Protein AF-A0A7X1WRL8-F1 (afdb_monomer_lite)

pLDDT: mean 86.39, std 10.27, range [35.81, 97.12]

Secondary structure (DSSP, 8-state):
----PPP--EESSS-EEEE-TTS-EEEE-EE-EEEEPPP--TTS----EEEE--TTSHHHHHHHHHHHTT--EEEEEEE-BTTB-SS-SEEEEEEE-

Structure (mmCIF, N/CA/C/O backbone):
data_AF-A0A7X1WRL8-F1
#
_entry.id   AF-A0A7X1WRL8-F1
#
loop_
_atom_site.group_PDB
_atom_site.id
_atom_site.type_symbol
_atom_site.label_atom_id
_atom_site.label_alt_id
_atom_site.label_comp_id
_atom_site.label_asym_id
_atom_site.label_entity_id
_atom_site.label_seq_id
_atom_site.pdbx_PDB_ins_code
_atom_site.Cartn_x
_atom_site.Cartn_y
_atom_site.Cartn_z
_atom_site.occupancy
_atom_site.B_iso_or_equiv
_atom_site.auth_seq_id
_atom_site.auth_comp_id
_atom_site.auth_asym_id
_atom_site.auth_atom_id
_atom_site.pdbx_PDB_model_num
ATOM 1 N N . GLU A 1 1 ? -18.194 -13.887 6.897 1.00 35.81 1 GL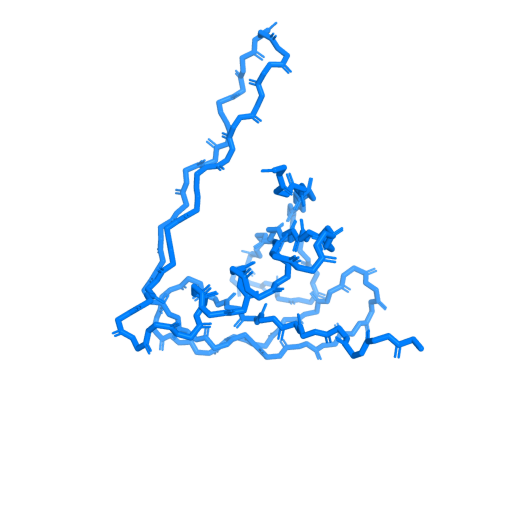U A N 1
ATOM 2 C CA . GLU A 1 1 ? -16.850 -13.286 6.800 1.00 35.81 1 GLU A CA 1
ATOM 3 C C . GLU A 1 1 ? -16.942 -12.116 5.841 1.00 35.81 1 GLU A C 1
ATOM 5 O O . GLU A 1 1 ? -17.518 -12.274 4.774 1.00 35.81 1 GLU A O 1
ATOM 10 N N . GLY A 1 2 ? -16.582 -10.914 6.290 1.00 50.50 2 GLY A N 1
ATOM 11 C CA . GLY A 1 2 ? -16.835 -9.691 5.527 1.00 50.50 2 GLY A CA 1
ATOM 12 C C . GLY A 1 2 ? -15.741 -9.462 4.497 1.00 50.50 2 GLY A C 1
ATOM 13 O O . GLY A 1 2 ? -14.575 -9.449 4.875 1.00 50.50 2 GLY A O 1
ATOM 14 N N . GLU A 1 3 ? -16.138 -9.261 3.244 1.00 55.97 3 GLU A N 1
ATOM 15 C CA . GLU A 1 3 ? -15.286 -8.891 2.111 1.00 55.97 3 GLU A CA 1
ATOM 16 C C . GLU A 1 3 ? -14.194 -7.893 2.528 1.00 55.97 3 GLU A C 1
ATOM 18 O O . GLU A 1 3 ? -14.492 -6.825 3.073 1.00 55.97 3 GLU A O 1
ATOM 23 N N . SER A 1 4 ? -12.930 -8.282 2.341 1.00 66.69 4 SER A N 1
ATOM 24 C CA . SER A 1 4 ? -11.768 -7.419 2.536 1.00 66.69 4 SER A CA 1
ATOM 25 C C . SER A 1 4 ? -11.551 -6.605 1.265 1.00 66.69 4 SER A C 1
ATOM 27 O O . SER A 1 4 ? -11.236 -7.165 0.218 1.00 66.69 4 SER A O 1
ATOM 29 N N . ALA A 1 5 ? -11.713 -5.290 1.353 1.00 79.88 5 ALA A N 1
ATOM 30 C CA . ALA A 1 5 ? -11.397 -4.374 0.273 1.00 79.88 5 ALA A CA 1
ATOM 31 C C . ALA A 1 5 ? -9.895 -4.092 0.322 1.00 79.88 5 ALA A C 1
ATOM 33 O O . ALA A 1 5 ? -9.386 -3.579 1.319 1.00 79.88 5 ALA A O 1
ATOM 34 N N . THR A 1 6 ? -9.189 -4.443 -0.748 1.00 88.06 6 THR A N 1
ATOM 35 C CA . THR A 1 6 ? -7.778 -4.105 -0.921 1.00 88.06 6 THR A CA 1
ATOM 36 C C . THR A 1 6 ? -7.675 -2.963 -1.913 1.00 88.06 6 THR A C 1
ATOM 38 O O . THR A 1 6 ? -8.181 -3.055 -3.028 1.00 88.06 6 THR A O 1
ATOM 41 N N . LEU A 1 7 ? -7.015 -1.889 -1.494 1.00 90.12 7 LEU A N 1
ATOM 42 C CA . LEU A 1 7 ? -6.629 -0.799 -2.374 1.00 90.12 7 LEU A CA 1
ATOM 43 C C . LEU A 1 7 ? -5.140 -0.953 -2.686 1.00 90.12 7 LEU A C 1
ATOM 45 O O . LEU A 1 7 ? -4.338 -1.165 -1.776 1.00 90.12 7 LEU A O 1
ATOM 49 N N . LEU A 1 8 ? -4.799 -0.892 -3.969 1.00 93.00 8 LEU A N 1
ATOM 50 C CA . LEU A 1 8 ? -3.434 -0.993 -4.473 1.00 93.00 8 LEU A CA 1
ATOM 51 C C . LEU A 1 8 ? -3.074 0.340 -5.110 1.00 93.00 8 LEU A C 1
ATOM 53 O O . LEU A 1 8 ? -3.899 0.911 -5.818 1.00 93.00 8 LEU A O 1
ATOM 57 N N . PHE A 1 9 ? -1.862 0.816 -4.854 1.00 92.56 9 PHE A N 1
ATOM 58 C CA . PHE A 1 9 ? -1.382 2.087 -5.371 1.00 92.56 9 PHE A CA 1
ATOM 59 C C . PHE A 1 9 ? 0.124 2.021 -5.629 1.00 92.56 9 PHE A C 1
ATOM 61 O O . PHE A 1 9 ? 0.843 1.369 -4.869 1.00 92.56 9 PHE A O 1
ATOM 68 N N . SER A 1 10 ? 0.594 2.713 -6.663 1.00 93.56 10 SER A N 1
ATOM 69 C CA . SER A 1 10 ? 2.011 2.981 -6.927 1.00 93.56 10 SER A CA 1
ATOM 70 C C . SER A 1 10 ? 2.272 4.485 -6.896 1.00 93.56 10 SER A C 1
ATOM 72 O O . SER A 1 10 ? 1.420 5.290 -7.284 1.00 93.56 10 SER A O 1
ATOM 74 N N . GLN A 1 11 ? 3.456 4.874 -6.423 1.00 91.25 11 GLN A N 1
ATOM 75 C CA . GLN A 1 11 ? 3.855 6.275 -6.430 1.00 91.25 11 GLN A CA 1
ATOM 76 C C . GLN A 1 11 ? 4.136 6.752 -7.852 1.00 91.25 11 GLN A C 1
ATOM 78 O O . GLN A 1 11 ? 4.954 6.172 -8.564 1.00 91.25 11 GLN A O 1
ATOM 83 N N . GLY A 1 12 ? 3.479 7.844 -8.241 1.00 87.94 12 GLY A N 1
ATOM 84 C CA . GLY A 1 12 ? 3.632 8.459 -9.555 1.00 87.94 12 GLY A CA 1
ATOM 85 C C . GLY A 1 12 ? 2.352 8.362 -10.374 1.00 87.94 12 GLY A C 1
ATOM 86 O O . GLY A 1 12 ? 1.258 8.281 -9.829 1.00 87.94 12 GLY A O 1
ATOM 87 N N . PHE A 1 13 ? 2.482 8.421 -11.694 1.00 86.69 13 PHE A N 1
ATOM 88 C CA . PHE A 1 13 ? 1.331 8.448 -12.605 1.00 86.69 13 PHE A CA 1
ATOM 89 C C . PHE A 1 13 ? 1.238 7.205 -13.493 1.00 86.69 13 PHE A C 1
ATOM 91 O O . PHE A 1 13 ? 0.276 7.076 -14.244 1.00 86.69 13 PHE A O 1
ATOM 98 N N . ASP A 1 14 ? 2.221 6.308 -13.399 1.00 92.81 14 ASP A N 1
ATOM 99 C CA . ASP A 1 14 ? 2.280 5.075 -14.174 1.00 92.81 14 ASP A CA 1
ATOM 100 C C . ASP A 1 14 ? 1.807 3.881 -13.343 1.00 92.81 14 ASP A C 1
ATOM 102 O O . ASP A 1 14 ? 2.119 3.750 -12.152 1.00 92.81 14 ASP A O 1
ATOM 106 N N . ASP A 1 15 ? 1.084 2.985 -14.005 1.00 95.69 15 ASP A N 1
ATOM 107 C CA . ASP A 1 15 ? 0.690 1.709 -13.430 1.00 95.69 15 ASP A CA 1
ATOM 108 C C . ASP A 1 15 ? 1.887 0.755 -13.440 1.00 95.69 15 ASP A C 1
ATOM 110 O O . ASP A 1 15 ? 2.550 0.569 -14.464 1.00 95.69 15 ASP A O 1
ATOM 114 N N . TRP A 1 16 ? 2.141 0.104 -12.308 1.00 95.75 16 TRP A N 1
ATOM 115 C CA . TRP A 1 16 ? 3.244 -0.844 -12.165 1.00 95.75 16 TRP A CA 1
ATOM 116 C C . TRP A 1 16 ? 2.717 -2.235 -11.864 1.00 95.75 16 TRP A C 1
ATOM 118 O O . TRP A 1 16 ? 1.843 -2.404 -11.021 1.00 95.75 16 TRP A O 1
ATOM 128 N N . THR A 1 17 ? 3.257 -3.246 -12.538 1.00 97.12 17 THR A N 1
ATOM 129 C CA . THR A 1 17 ? 2.979 -4.648 -12.211 1.00 97.12 17 THR A CA 1
ATOM 130 C C . THR A 1 17 ? 4.198 -5.232 -11.515 1.00 97.12 17 THR A C 1
ATOM 132 O O . THR A 1 17 ? 5.285 -5.239 -12.090 1.00 97.12 17 THR A O 1
ATOM 135 N N . CYS A 1 18 ? 4.015 -5.675 -10.271 1.00 96.62 18 CYS A N 1
ATOM 136 C CA . CYS A 1 18 ? 5.102 -6.123 -9.406 1.00 96.62 18 CYS A CA 1
ATOM 137 C C . CYS A 1 18 ? 4.759 -7.447 -8.718 1.00 96.62 18 CYS A C 1
ATOM 139 O O . CYS A 1 18 ? 3.601 -7.704 -8.368 1.00 96.62 18 CYS A O 1
ATOM 141 N N . GLY A 1 19 ? 5.786 -8.256 -8.467 1.00 96.88 19 GLY A N 1
ATOM 142 C CA . GLY A 1 19 ? 5.680 -9.454 -7.642 1.00 96.88 19 GLY A CA 1
ATOM 143 C C . GLY A 1 19 ? 5.623 -9.116 -6.150 1.00 96.88 19 GLY A C 1
ATOM 144 O O . GLY A 1 19 ? 6.251 -8.160 -5.685 1.00 96.88 19 GLY A O 1
ATOM 145 N N . THR A 1 20 ? 4.855 -9.881 -5.382 1.00 95.00 20 THR A N 1
ATOM 146 C CA . THR A 1 20 ? 4.670 -9.702 -3.935 1.00 95.00 20 THR A CA 1
ATOM 147 C C . THR A 1 20 ? 5.255 -10.863 -3.132 1.00 95.00 20 THR A C 1
ATOM 149 O O . THR A 1 20 ? 5.520 -11.946 -3.647 1.00 95.00 20 THR A O 1
ATOM 152 N N . GLU A 1 21 ? 5.454 -10.644 -1.834 1.00 92.81 21 GLU A N 1
ATOM 153 C CA . GLU A 1 21 ? 6.050 -11.592 -0.883 1.00 92.81 21 GLU A CA 1
ATOM 154 C C . GLU A 1 21 ? 5.278 -12.912 -0.731 1.00 92.81 21 GLU A C 1
ATOM 156 O O . GLU A 1 21 ? 5.824 -13.908 -0.264 1.00 92.81 21 GLU A O 1
ATOM 161 N N . ASP A 1 22 ? 4.013 -12.931 -1.145 1.00 91.12 22 ASP A N 1
ATOM 162 C CA . ASP A 1 22 ? 3.159 -14.118 -1.174 1.00 91.12 22 ASP A CA 1
ATOM 163 C C . ASP A 1 22 ? 3.162 -14.839 -2.536 1.00 91.12 22 ASP A C 1
ATOM 165 O O . ASP A 1 22 ? 2.377 -15.764 -2.750 1.00 91.12 22 ASP A O 1
ATOM 169 N N . GLY A 1 23 ? 4.046 -14.435 -3.454 1.00 92.06 23 GLY A N 1
ATOM 170 C CA . GLY A 1 23 ? 4.247 -15.059 -4.762 1.00 92.06 23 GLY A CA 1
ATOM 171 C C . GLY A 1 23 ? 3.226 -14.661 -5.827 1.00 92.06 23 GLY A C 1
ATOM 172 O O . GLY A 1 23 ? 3.218 -15.258 -6.903 1.00 92.06 23 GLY A O 1
ATOM 173 N N . ARG A 1 24 ? 2.352 -13.685 -5.550 1.00 94.31 24 ARG A N 1
ATOM 174 C CA . ARG A 1 24 ? 1.429 -13.131 -6.550 1.00 94.31 24 ARG A CA 1
ATOM 175 C C . ARG A 1 24 ? 2.101 -12.039 -7.375 1.00 94.31 24 ARG A C 1
ATOM 177 O O . ARG A 1 24 ? 3.082 -11.436 -6.958 1.00 94.31 24 ARG A O 1
ATOM 184 N N . GLU A 1 25 ? 1.518 -11.765 -8.533 1.00 96.31 25 GLU A N 1
ATOM 185 C CA . GLU A 1 25 ? 1.825 -10.594 -9.346 1.00 96.31 25 GLU A CA 1
ATOM 186 C C . GLU A 1 25 ? 0.590 -9.688 -9.343 1.00 96.31 25 GLU A C 1
ATOM 188 O O . GLU A 1 25 ? -0.521 -10.144 -9.627 1.00 96.31 25 GLU A O 1
ATOM 193 N N . LEU A 1 26 ? 0.764 -8.429 -8.941 1.00 96.12 26 LEU A N 1
ATOM 194 C CA . LEU A 1 26 ? -0.322 -7.463 -8.793 1.00 96.12 26 LEU A CA 1
ATOM 195 C C . LEU A 1 26 ? -0.014 -6.196 -9.589 1.00 96.12 26 LEU A C 1
ATOM 197 O O . LEU A 1 26 ? 1.124 -5.730 -9.608 1.00 96.12 26 LEU A O 1
ATOM 201 N N . THR A 1 27 ? -1.049 -5.614 -10.195 1.00 96.50 27 THR A N 1
ATOM 202 C CA . THR A 1 27 ? -0.971 -4.296 -10.831 1.00 96.50 27 THR A CA 1
ATOM 203 C C . THR A 1 27 ? -1.408 -3.219 -9.844 1.00 96.50 27 THR A C 1
ATOM 205 O O . THR A 1 27 ? -2.489 -3.289 -9.256 1.00 96.50 27 THR A O 1
ATOM 208 N N . PHE A 1 28 ? -0.553 -2.219 -9.677 1.00 94.69 28 PHE A N 1
ATOM 209 C CA . PHE A 1 28 ? -0.703 -1.077 -8.795 1.00 94.69 28 PHE A CA 1
ATOM 210 C C . PHE A 1 28 ? -0.963 0.167 -9.649 1.00 94.69 28 PHE A C 1
ATOM 212 O O . PHE A 1 28 ? -0.057 0.586 -10.372 1.00 94.69 28 PHE A O 1
ATOM 219 N N . PRO A 1 29 ? -2.177 0.741 -9.592 1.00 93.44 29 PRO A N 1
ATOM 220 C CA . PRO A 1 29 ? -2.486 1.980 -10.285 1.00 93.44 29 PRO A CA 1
ATOM 221 C C . PRO A 1 29 ? -1.652 3.161 -9.785 1.00 93.44 29 PRO A C 1
ATOM 223 O O . PRO A 1 29 ? -1.541 3.368 -8.569 1.00 93.44 29 PRO A O 1
ATOM 226 N N . GLY A 1 30 ? -1.133 3.952 -10.723 1.00 92.12 30 GLY A N 1
ATOM 227 C CA . GLY A 1 30 ? -0.405 5.184 -10.435 1.00 92.12 30 GLY A CA 1
ATOM 228 C C . GLY A 1 30 ? -1.311 6.229 -9.799 1.00 92.12 30 GLY A C 1
ATOM 229 O O . GLY A 1 30 ? -2.332 6.615 -10.371 1.00 92.12 30 GLY A O 1
ATOM 230 N N . VAL A 1 31 ? -0.942 6.712 -8.614 1.00 90.69 31 VAL A N 1
ATOM 231 C CA . VAL A 1 31 ? -1.602 7.860 -7.984 1.00 90.69 31 VAL A CA 1
ATOM 232 C C . VAL A 1 31 ? -0.578 8.848 -7.445 1.00 90.69 31 VAL A C 1
ATOM 234 O O . VAL A 1 31 ? 0.520 8.488 -7.007 1.00 90.69 31 VAL A O 1
ATOM 237 N N . ALA A 1 32 ? -0.974 10.121 -7.409 1.00 88.81 32 ALA A N 1
ATOM 238 C CA . ALA A 1 32 ? -0.210 11.120 -6.686 1.00 88.81 32 ALA A CA 1
ATOM 239 C C . ALA A 1 32 ? -0.191 10.736 -5.199 1.00 88.81 32 ALA A C 1
ATOM 241 O O . ALA A 1 32 ? -1.215 10.758 -4.518 1.00 88.81 32 ALA A O 1
ATOM 242 N N . MET A 1 33 ? 0.978 10.341 -4.707 1.00 88.62 33 MET A N 1
ATOM 243 C CA . MET A 1 33 ? 1.192 10.011 -3.306 1.00 88.62 33 MET A CA 1
ATOM 244 C C . MET A 1 33 ? 2.563 10.492 -2.852 1.00 88.62 33 MET A C 1
ATOM 246 O O . MET A 1 33 ? 3.514 10.556 -3.637 1.00 88.62 33 MET A O 1
ATOM 250 N N . GLY A 1 34 ? 2.652 10.803 -1.571 1.00 84.81 34 GLY A N 1
ATOM 251 C CA . GLY A 1 34 ? 3.893 11.080 -0.873 1.00 84.81 34 GLY A CA 1
ATOM 252 C C . GLY A 1 34 ? 4.056 10.098 0.273 1.00 84.81 34 GLY A C 1
ATOM 253 O O . GLY A 1 34 ? 3.086 9.695 0.913 1.00 84.81 34 GLY A O 1
ATOM 254 N N . ASP A 1 35 ? 5.289 9.725 0.551 1.00 83.75 35 ASP A N 1
ATOM 255 C CA . ASP A 1 35 ? 5.646 8.948 1.721 1.00 83.75 35 ASP A CA 1
ATOM 256 C C . ASP A 1 35 ? 6.822 9.621 2.430 1.00 83.75 35 ASP A C 1
ATOM 258 O O . ASP A 1 35 ? 7.701 10.230 1.818 1.00 83.75 35 ASP A O 1
ATOM 262 N N . ALA A 1 36 ? 6.808 9.559 3.757 1.00 83.50 36 ALA A N 1
ATOM 263 C CA . ALA A 1 36 ? 7.940 9.957 4.574 1.00 83.50 36 ALA A CA 1
ATOM 264 C C . ALA A 1 36 ? 8.351 8.761 5.422 1.00 83.50 36 ALA A C 1
ATOM 266 O O . ALA A 1 36 ? 7.722 8.484 6.450 1.00 83.50 36 ALA A O 1
ATOM 267 N N . LEU A 1 37 ? 9.395 8.064 4.962 1.00 79.81 37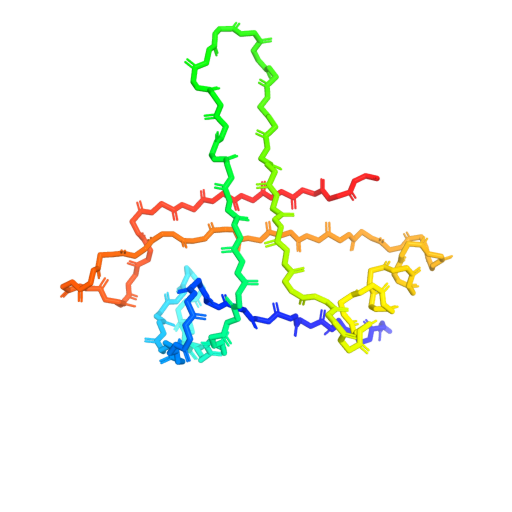 LEU A N 1
ATOM 268 C CA . LEU A 1 37 ? 9.944 6.888 5.628 1.00 79.81 37 LEU A CA 1
ATOM 269 C C . LEU A 1 37 ? 10.273 7.175 7.102 1.00 79.81 37 LEU A C 1
ATOM 271 O O . LEU A 1 37 ? 10.676 8.296 7.448 1.00 79.81 37 LEU A O 1
ATOM 275 N N . PRO A 1 38 ? 10.133 6.171 7.988 1.00 75.75 38 PRO A N 1
ATOM 276 C CA . PRO A 1 38 ? 10.417 6.355 9.397 1.00 75.75 38 PRO A CA 1
ATOM 277 C C . PRO A 1 38 ? 11.854 6.817 9.607 1.00 75.75 38 PRO A C 1
ATOM 279 O O . PRO A 1 38 ? 12.795 6.294 9.005 1.00 75.75 38 PRO A O 1
ATOM 282 N N . LYS A 1 39 ? 12.041 7.771 10.519 1.00 76.06 39 LYS A N 1
ATOM 283 C CA . LYS A 1 39 ? 13.387 8.128 10.959 1.00 76.06 39 LYS A CA 1
ATOM 284 C C . LYS A 1 39 ? 14.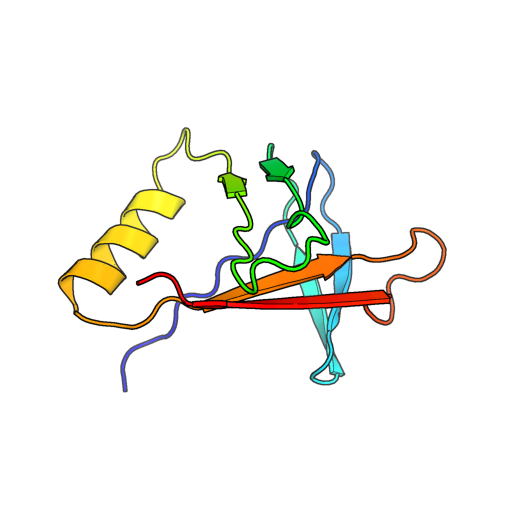012 6.925 11.657 1.00 76.06 39 LYS A C 1
ATOM 286 O O . LYS A 1 39 ? 13.438 6.359 12.585 1.00 76.06 39 LYS A O 1
ATOM 291 N N . SER A 1 40 ? 15.212 6.558 11.223 1.00 71.19 40 SER A N 1
ATOM 292 C CA . SER A 1 40 ? 16.035 5.588 11.937 1.00 71.19 40 SER A CA 1
ATOM 293 C C . SER A 1 40 ? 16.678 6.278 13.139 1.00 71.19 40 SER A C 1
ATOM 295 O O . SER A 1 40 ? 17.799 6.778 13.046 1.00 71.19 40 SER A O 1
ATOM 297 N N . ASP A 1 41 ? 15.960 6.339 14.259 1.00 78.69 41 ASP A N 1
ATOM 298 C CA . ASP A 1 41 ? 16.473 6.840 15.533 1.00 78.69 41 ASP A CA 1
ATOM 299 C C . ASP A 1 41 ? 16.345 5.802 16.665 1.00 78.69 41 ASP A C 1
ATOM 301 O O . ASP A 1 41 ? 15.730 4.745 16.520 1.00 78.69 41 ASP A O 1
ATOM 305 N N . GLY A 1 42 ? 16.993 6.079 17.800 1.00 73.75 42 GLY A N 1
ATOM 306 C CA . GLY A 1 42 ? 17.008 5.184 18.960 1.00 73.75 42 GLY A CA 1
ATOM 307 C C . GLY A 1 42 ? 15.766 5.268 19.853 1.00 73.75 42 GLY A C 1
ATOM 308 O O . GLY A 1 42 ? 15.780 4.690 20.936 1.00 73.75 42 GLY A O 1
ATOM 309 N N . SER A 1 43 ? 14.722 6.011 19.465 1.00 75.38 43 SER A N 1
ATOM 310 C CA . SER A 1 43 ? 13.557 6.265 20.326 1.00 75.38 43 SER A CA 1
ATOM 311 C C . SER A 1 43 ? 12.590 5.082 20.412 1.00 75.38 43 SER A C 1
ATOM 313 O O . SER A 1 43 ? 11.727 5.061 21.288 1.00 75.38 43 SER A O 1
ATOM 315 N N . GLY A 1 44 ? 12.714 4.104 19.507 1.00 66.75 44 GLY A N 1
ATOM 316 C CA . GLY A 1 44 ? 11.772 2.990 19.374 1.00 66.75 44 GLY A CA 1
ATOM 317 C C . GLY A 1 44 ? 10.406 3.397 18.804 1.00 66.75 44 GLY A C 1
ATOM 318 O O . GLY A 1 44 ? 9.566 2.528 18.583 1.00 66.75 44 GLY A O 1
ATOM 319 N N . TYR A 1 45 ? 10.186 4.689 18.535 1.00 70.12 45 TYR A N 1
ATOM 320 C CA . TYR A 1 45 ? 9.001 5.202 17.858 1.00 70.12 45 TYR A CA 1
ATOM 321 C C . TYR A 1 45 ? 9.291 5.369 16.371 1.00 70.12 45 TYR A C 1
ATOM 323 O O . TYR A 1 45 ? 10.154 6.146 15.973 1.00 70.12 45 TYR A O 1
ATOM 331 N N . GLN A 1 46 ? 8.539 4.651 15.542 1.00 71.50 46 GLN A N 1
ATOM 332 C CA . GLN A 1 46 ? 8.638 4.741 14.091 1.00 71.50 46 GLN A CA 1
ATOM 333 C C . GLN A 1 46 ? 7.277 5.119 13.518 1.00 71.50 46 GLN A C 1
ATOM 335 O O . GLN A 1 46 ? 6.325 4.345 13.577 1.00 71.50 46 GLN A O 1
ATOM 340 N N . SER A 1 47 ? 7.187 6.336 12.987 1.00 73.38 47 SER A N 1
ATOM 341 C CA . SER A 1 47 ? 6.021 6.827 12.256 1.00 73.38 47 SER A CA 1
ATOM 342 C C . SER A 1 47 ? 6.328 6.838 10.764 1.00 73.38 47 SER A C 1
ATOM 344 O O . SER A 1 47 ? 7.315 7.451 10.359 1.00 73.38 47 SER A O 1
ATOM 346 N N . LEU A 1 48 ? 5.471 6.212 9.962 1.00 75.44 48 LEU A N 1
ATOM 347 C CA . LEU A 1 48 ? 5.435 6.394 8.513 1.00 75.44 48 LEU A CA 1
ATOM 348 C C . LEU A 1 48 ? 4.243 7.297 8.193 1.00 75.44 48 LEU A C 1
ATOM 350 O O . LEU A 1 48 ? 3.111 6.957 8.542 1.00 75.44 48 LEU A O 1
ATOM 354 N N . ASN A 1 49 ? 4.494 8.426 7.537 1.00 81.06 49 ASN A N 1
ATOM 355 C CA . ASN A 1 49 ? 3.418 9.262 7.012 1.00 81.06 49 ASN A CA 1
ATOM 356 C C . ASN A 1 49 ? 3.190 8.890 5.552 1.00 81.06 49 ASN A C 1
ATOM 358 O O . ASN A 1 49 ? 4.144 8.858 4.777 1.00 81.06 49 ASN A O 1
ATOM 362 N N . ILE A 1 50 ? 1.937 8.611 5.203 1.00 83.12 50 ILE A N 1
ATOM 363 C CA . ILE A 1 50 ? 1.523 8.295 3.838 1.00 83.12 50 ILE A CA 1
ATOM 364 C C . ILE A 1 50 ? 0.457 9.306 3.438 1.00 83.12 50 ILE A C 1
ATOM 366 O O . ILE A 1 50 ? -0.577 9.437 4.095 1.00 83.12 50 ILE A O 1
ATOM 370 N N . GLU A 1 51 ? 0.718 10.006 2.351 1.00 87.69 51 GLU A N 1
ATOM 371 C CA . GLU A 1 51 ? -0.181 10.947 1.710 1.00 87.69 51 GLU A CA 1
ATOM 372 C C . GLU A 1 51 ? -0.675 10.287 0.427 1.00 87.69 51 GLU A C 1
ATOM 374 O O . GLU A 1 51 ? 0.126 9.974 -0.444 1.00 87.69 51 GLU A O 1
ATOM 379 N N . ILE A 1 52 ? -1.977 10.039 0.304 1.00 86.44 52 ILE A N 1
ATOM 380 C CA . ILE A 1 52 ? -2.568 9.411 -0.887 1.00 86.44 52 ILE A CA 1
ATOM 381 C C . ILE A 1 52 ? -3.558 10.398 -1.488 1.00 86.44 52 ILE A C 1
ATOM 383 O O . ILE A 1 52 ? -4.395 10.939 -0.757 1.00 86.44 52 ILE A O 1
ATOM 387 N N . ASP A 1 53 ? -3.504 10.612 -2.804 1.00 86.31 53 ASP A N 1
ATOM 388 C CA . ASP A 1 53 ? -4.539 11.371 -3.495 1.00 86.31 53 ASP A CA 1
ATOM 389 C C . ASP A 1 53 ? -5.913 10.746 -3.243 1.00 86.31 53 ASP A C 1
ATOM 391 O O . ASP A 1 53 ? -6.189 9.573 -3.504 1.00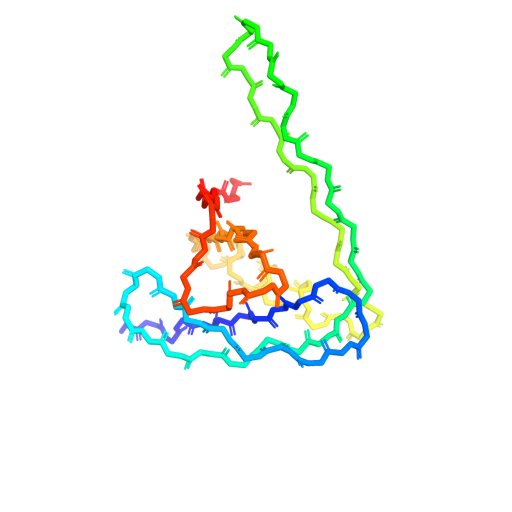 86.31 53 ASP A O 1
ATOM 395 N N . ASN A 1 54 ? -6.793 11.577 -2.706 1.00 83.81 54 ASN A N 1
ATOM 396 C CA . ASN A 1 54 ? -8.155 11.221 -2.379 1.00 83.81 54 ASN A CA 1
ATOM 397 C C . ASN A 1 54 ? -9.132 12.287 -2.892 1.00 83.81 54 ASN A C 1
ATOM 399 O O . ASN A 1 54 ? -10.188 12.502 -2.301 1.00 83.81 54 ASN A O 1
ATOM 403 N N . THR A 1 55 ? -8.817 12.946 -4.010 1.00 85.94 55 THR A N 1
ATOM 404 C CA . THR A 1 55 ? -9.684 13.970 -4.618 1.00 85.94 55 THR A CA 1
ATOM 405 C C . THR A 1 55 ? -11.098 13.439 -4.912 1.00 85.94 55 THR A C 1
ATOM 407 O O . THR A 1 55 ? -12.080 14.164 -4.773 1.00 85.94 55 THR A O 1
ATOM 410 N N . LEU A 1 56 ? -11.236 12.143 -5.232 1.00 83.12 56 LEU A N 1
ATOM 411 C CA . LEU A 1 56 ? -12.532 11.470 -5.438 1.00 83.12 56 LEU A CA 1
ATOM 412 C C . LEU A 1 56 ? -13.193 10.950 -4.141 1.00 83.12 56 LEU A C 1
ATOM 414 O O . LEU A 1 56 ? -14.327 10.462 -4.164 1.00 83.12 56 LEU A O 1
ATOM 418 N N . GLY A 1 57 ? -12.502 11.017 -3.002 1.00 85.81 57 GLY A N 1
ATOM 419 C CA . GLY A 1 57 ? -13.004 10.585 -1.695 1.00 85.81 57 GLY A CA 1
ATOM 420 C C . GLY A 1 57 ? -13.067 9.066 -1.480 1.00 85.81 57 GLY A C 1
ATOM 421 O O . GLY A 1 57 ? -13.587 8.621 -0.457 1.00 85.81 57 GLY A O 1
ATOM 422 N N . ASN A 1 58 ? -12.591 8.252 -2.425 1.00 84.31 58 ASN A N 1
ATOM 423 C CA . ASN A 1 58 ? -12.727 6.793 -2.374 1.00 84.31 58 ASN A CA 1
ATOM 424 C C . ASN A 1 58 ? -11.890 6.151 -1.259 1.00 84.31 58 ASN A C 1
ATOM 426 O O . ASN A 1 58 ? -12.392 5.272 -0.559 1.00 84.31 58 ASN A O 1
ATOM 430 N N . VAL A 1 59 ? -10.658 6.622 -1.045 1.00 86.69 59 VAL A N 1
ATOM 431 C CA . VAL A 1 59 ? -9.767 6.114 0.011 1.00 86.69 59 VAL A CA 1
ATOM 432 C C . VAL A 1 59 ? -10.382 6.388 1.380 1.00 86.69 59 VAL A C 1
ATOM 434 O O . VAL A 1 59 ? -10.534 5.473 2.188 1.00 86.69 59 VAL A O 1
ATOM 437 N N . GLN A 1 60 ? -10.841 7.622 1.612 1.00 88.00 60 GLN A N 1
ATOM 438 C CA . GLN A 1 60 ? -11.481 8.002 2.873 1.00 88.00 60 GLN A CA 1
ATOM 439 C C . GLN A 1 60 ? -12.757 7.202 3.145 1.00 88.00 60 GLN A C 1
ATOM 441 O O . GLN A 1 60 ? -12.966 6.780 4.278 1.00 88.00 60 GLN A O 1
ATOM 446 N N . LYS A 1 61 ? -13.601 6.955 2.135 1.00 89.19 61 LYS A N 1
ATOM 447 C CA . LYS A 1 61 ? -14.821 6.145 2.307 1.00 89.19 61 LYS A CA 1
ATOM 448 C C . LYS A 1 61 ? -14.505 4.730 2.789 1.00 89.19 61 LYS A C 1
ATOM 450 O O . LYS A 1 61 ? -15.191 4.231 3.679 1.00 89.19 61 LYS A O 1
ATOM 455 N N . VAL A 1 62 ? -13.480 4.092 2.221 1.00 88.25 62 VAL A N 1
ATOM 456 C CA . VAL A 1 62 ? -13.062 2.743 2.630 1.00 88.25 62 VAL A CA 1
ATOM 457 C C . VAL A 1 62 ? -12.492 2.768 4.046 1.00 88.25 62 VAL A C 1
ATOM 459 O O . VAL A 1 62 ? -12.940 1.995 4.891 1.00 88.25 62 VAL A O 1
ATOM 462 N N . VAL A 1 63 ? -11.563 3.685 4.328 1.00 88.19 63 VAL A N 1
ATOM 463 C CA . VAL A 1 63 ? -10.921 3.809 5.646 1.00 88.19 63 VAL A CA 1
ATOM 464 C C . VAL A 1 63 ? -11.954 4.081 6.740 1.00 88.19 63 VAL A C 1
ATOM 466 O O . VAL A 1 63 ? -12.023 3.338 7.718 1.00 88.19 63 VAL A O 1
ATOM 469 N N . GLU A 1 64 ? -12.818 5.080 6.558 1.00 89.44 64 GLU A N 1
ATOM 470 C CA . GLU A 1 64 ? -13.856 5.414 7.538 1.00 89.44 64 GLU A CA 1
ATOM 471 C C . GLU A 1 64 ? -14.889 4.292 7.678 1.00 89.44 64 GLU A C 1
ATOM 473 O O . GLU A 1 64 ? -15.302 3.979 8.793 1.00 89.44 64 GLU A O 1
ATOM 478 N N . GLY A 1 65 ? -15.270 3.625 6.582 1.00 89.94 65 GLY A N 1
ATOM 479 C CA . GLY A 1 65 ? -16.178 2.478 6.631 1.00 89.94 65 GLY A CA 1
ATOM 480 C C . GLY A 1 65 ? -15.626 1.322 7.471 1.00 89.94 65 GLY A C 1
ATOM 481 O O . GLY A 1 65 ? -16.357 0.716 8.256 1.00 89.94 65 GLY A O 1
ATOM 482 N N . TYR A 1 66 ? -14.326 1.039 7.359 1.00 89.75 66 TYR A N 1
ATOM 483 C CA . TYR A 1 66 ? -13.657 0.006 8.155 1.00 89.75 66 TYR A CA 1
ATOM 484 C C . TYR A 1 66 ? -13.496 0.427 9.614 1.00 89.75 66 TYR A C 1
ATOM 486 O O . TYR A 1 66 ? -13.797 -0.365 10.510 1.00 89.75 66 TYR A O 1
ATOM 494 N N . ARG A 1 67 ? -13.105 1.682 9.852 1.00 89.12 67 ARG A N 1
ATOM 495 C CA . ARG A 1 67 ? -12.983 2.261 11.192 1.00 89.12 67 ARG A CA 1
ATOM 496 C C . ARG A 1 67 ? -14.313 2.230 11.949 1.00 89.12 67 ARG A C 1
ATOM 498 O O . ARG A 1 67 ? -14.353 1.758 13.082 1.00 89.12 67 ARG A O 1
ATOM 505 N N . LEU A 1 68 ? -15.411 2.662 11.323 1.00 89.75 68 LEU A N 1
ATOM 506 C CA . LEU A 1 68 ? -16.758 2.626 11.913 1.00 89.75 68 LEU A CA 1
ATOM 507 C C . LEU A 1 68 ? -17.227 1.197 12.216 1.00 89.75 68 LEU A C 1
ATOM 509 O O . LEU A 1 68 ? -17.952 0.978 13.183 1.00 89.75 68 LEU A O 1
ATOM 513 N N . ALA A 1 69 ? -16.792 0.221 11.420 1.00 89.94 69 ALA A N 1
ATOM 514 C CA . ALA A 1 69 ? -17.074 -1.192 11.647 1.00 89.94 69 ALA A CA 1
ATOM 515 C C . ALA A 1 69 ? -16.153 -1.846 12.700 1.00 89.94 69 ALA A C 1
ATOM 517 O O . ALA A 1 69 ? -16.255 -3.054 12.917 1.00 89.94 69 ALA A O 1
ATOM 518 N N . GLY A 1 70 ? -15.234 -1.095 13.322 1.00 89.00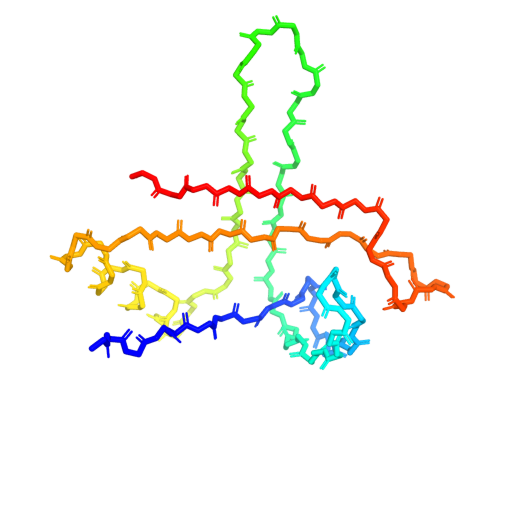 70 GLY A N 1
ATOM 519 C CA . GLY A 1 70 ? -14.251 -1.631 14.269 1.00 89.00 70 GLY A CA 1
ATOM 520 C C . GLY A 1 70 ? -13.268 -2.621 13.634 1.00 89.00 70 GLY A C 1
ATOM 521 O O . GLY A 1 70 ? -12.701 -3.466 14.329 1.00 89.00 70 GLY A O 1
ATOM 522 N N . LYS A 1 71 ? -13.092 -2.565 12.308 1.00 88.19 71 LYS A N 1
ATOM 523 C CA . LYS A 1 71 ? -12.164 -3.425 11.572 1.00 88.19 71 LYS A CA 1
ATOM 524 C C . LYS A 1 71 ? -10.768 -2.813 11.578 1.00 88.19 71 LYS A C 1
ATOM 526 O O . LYS A 1 71 ? -10.606 -1.603 11.456 1.00 88.19 71 LYS A O 1
ATOM 531 N N . ARG A 1 72 ? -9.753 -3.673 11.663 1.00 88.06 72 ARG A N 1
ATOM 532 C CA . ARG A 1 72 ? -8.354 -3.261 11.511 1.00 88.06 72 ARG A CA 1
ATOM 533 C C . ARG A 1 72 ? -8.054 -2.927 10.056 1.00 88.06 72 ARG A C 1
ATOM 535 O O . ARG A 1 72 ? -8.527 -3.618 9.153 1.00 88.06 72 ARG A O 1
ATOM 542 N N . ILE A 1 73 ? -7.236 -1.902 9.858 1.00 89.25 73 ILE A N 1
ATOM 543 C CA . ILE A 1 73 ? -6.717 -1.507 8.551 1.00 89.25 73 ILE A CA 1
ATOM 544 C C . ILE A 1 73 ? -5.218 -1.781 8.557 1.00 89.25 73 ILE A C 1
ATOM 546 O O . ILE A 1 73 ? -4.497 -1.338 9.454 1.00 89.25 73 ILE A O 1
ATOM 550 N N . TYR A 1 74 ? -4.771 -2.524 7.551 1.00 89.88 74 TYR A N 1
ATOM 551 C CA . TYR A 1 74 ? -3.374 -2.880 7.356 1.00 89.88 74 TYR A CA 1
ATOM 552 C C . TYR A 1 74 ? -2.837 -2.165 6.126 1.00 89.88 74 TYR A C 1
ATOM 554 O O . TYR A 1 74 ? -3.505 -2.123 5.093 1.00 89.88 74 TYR A O 1
ATOM 562 N N . ILE A 1 75 ? -1.622 -1.643 6.231 1.00 89.25 75 ILE A N 1
ATOM 563 C CA . ILE A 1 75 ? -0.894 -1.062 5.107 1.00 89.25 75 ILE A CA 1
ATOM 564 C C . ILE A 1 75 ? 0.397 -1.851 4.937 1.00 89.25 75 ILE A C 1
ATOM 566 O O . ILE A 1 75 ? 1.105 -2.107 5.909 1.00 89.25 75 ILE A O 1
ATOM 570 N N . THR A 1 76 ? 0.687 -2.252 3.702 1.00 91.88 76 THR A N 1
ATOM 571 C CA . THR A 1 76 ? 1.978 -2.845 3.343 1.00 91.88 76 THR A CA 1
ATOM 572 C C . THR A 1 76 ? 2.664 -1.921 2.356 1.00 91.88 76 THR A C 1
ATOM 574 O O . THR A 1 76 ? 2.197 -1.772 1.229 1.00 91.88 76 THR A O 1
ATOM 577 N N . HIS A 1 77 ? 3.740 -1.285 2.803 1.00 91.19 77 HIS A N 1
ATOM 578 C CA . HIS A 1 77 ? 4.594 -0.458 1.963 1.00 91.19 77 HIS A CA 1
ATOM 579 C C . HIS A 1 77 ? 5.691 -1.332 1.364 1.00 91.19 77 HIS A C 1
ATOM 581 O O . HIS A 1 77 ? 6.335 -2.092 2.092 1.00 91.19 77 HIS A O 1
ATOM 587 N N . ARG A 1 78 ? 5.890 -1.231 0.050 1.00 93.44 78 ARG A N 1
ATOM 588 C CA . ARG A 1 78 ? 6.880 -2.013 -0.692 1.00 93.44 78 ARG A CA 1
ATOM 589 C C . ARG A 1 78 ? 7.732 -1.083 -1.531 1.00 93.44 78 ARG A C 1
ATOM 591 O O . ARG A 1 78 ? 7.192 -0.252 -2.253 1.00 93.44 78 ARG A O 1
ATOM 598 N N . GLU A 1 79 ? 9.039 -1.276 -1.470 1.00 92.94 79 GLU A N 1
ATOM 599 C CA . GLU A 1 79 ? 9.988 -0.592 -2.347 1.00 92.94 79 GLU A CA 1
ATOM 600 C C . GLU A 1 79 ? 10.566 -1.597 -3.339 1.00 92.94 79 GLU A C 1
ATOM 602 O O . GLU A 1 79 ? 10.944 -2.709 -2.961 1.00 92.94 79 GLU A O 1
ATOM 607 N N . TYR A 1 80 ? 10.654 -1.196 -4.603 1.00 94.88 80 TYR A N 1
ATOM 608 C CA . TYR A 1 80 ? 11.190 -2.013 -5.687 1.00 94.88 80 TYR A CA 1
ATOM 609 C C . TYR A 1 80 ? 12.369 -1.308 -6.346 1.00 94.88 80 TYR A C 1
ATOM 611 O O . TYR A 1 80 ? 12.426 -0.078 -6.404 1.00 94.88 80 TYR A O 1
ATOM 619 N N . LEU A 1 81 ? 13.296 -2.093 -6.890 1.00 94.62 81 LEU A N 1
ATOM 620 C CA . LEU A 1 81 ? 14.299 -1.571 -7.806 1.00 94.62 81 LEU A CA 1
ATOM 621 C C . LEU A 1 81 ? 13.687 -1.521 -9.200 1.00 94.62 81 LEU A C 1
ATOM 623 O O . LEU A 1 81 ? 13.118 -2.501 -9.662 1.00 94.62 81 LEU A O 1
ATOM 627 N N . LEU A 1 82 ? 13.870 -0.421 -9.928 1.00 92.56 82 LEU A N 1
ATOM 628 C CA . LEU A 1 82 ? 13.360 -0.333 -11.301 1.00 92.56 82 LEU A CA 1
ATOM 629 C C . LEU A 1 82 ? 13.942 -1.432 -12.217 1.00 92.56 82 LEU A C 1
ATOM 631 O O . LEU A 1 82 ? 13.304 -1.846 -13.179 1.00 92.56 82 LEU A O 1
ATOM 635 N N . SER A 1 83 ? 15.148 -1.919 -11.912 1.00 95.69 83 SER A N 1
ATOM 636 C CA . SER A 1 83 ? 15.779 -3.034 -12.624 1.00 95.69 83 SER A CA 1
ATOM 637 C C . SER A 1 83 ? 15.172 -4.406 -12.312 1.00 95.69 83 SER A C 1
ATOM 639 O O . SER A 1 83 ? 15.432 -5.344 -13.061 1.00 95.69 83 SER A O 1
ATOM 641 N N . ASP A 1 84 ? 14.429 -4.544 -11.210 1.00 94.94 84 ASP A N 1
ATOM 642 C CA . ASP A 1 84 ? 13.827 -5.802 -10.767 1.00 94.94 84 ASP A CA 1
ATOM 643 C C . ASP A 1 84 ? 12.530 -5.561 -9.974 1.00 94.94 84 ASP A C 1
ATOM 645 O O . ASP A 1 84 ? 12.541 -5.199 -8.796 1.00 94.94 84 ASP A O 1
ATOM 649 N N . LEU A 1 85 ? 11.401 -5.801 -10.643 1.00 95.88 85 LEU A N 1
ATOM 650 C CA . LEU A 1 85 ? 10.057 -5.699 -10.069 1.00 95.88 85 LEU A CA 1
ATOM 651 C C . LEU A 1 85 ? 9.517 -7.050 -9.575 1.00 95.88 85 LEU A C 1
ATOM 653 O O . LEU A 1 85 ? 8.368 -7.129 -9.137 1.00 95.88 85 LEU A O 1
ATOM 657 N N . SER A 1 86 ? 10.309 -8.125 -9.662 1.00 96.12 86 SER A N 1
ATOM 658 C CA . SER A 1 86 ? 9.851 -9.474 -9.315 1.00 96.12 86 SER A CA 1
ATOM 659 C C . SER A 1 86 ? 9.696 -9.681 -7.808 1.00 96.12 86 SER A C 1
ATOM 661 O O . SER A 1 86 ? 8.889 -10.510 -7.387 1.00 96.12 86 SER A O 1
ATOM 663 N N . TYR A 1 87 ? 10.429 -8.920 -6.988 1.00 95.75 87 TYR A N 1
ATOM 664 C CA . TYR A 1 87 ? 10.353 -9.006 -5.533 1.00 95.75 87 TYR A CA 1
ATOM 665 C C . TYR A 1 87 ? 10.721 -7.668 -4.860 1.00 95.75 87 TYR A C 1
ATOM 667 O O . TYR A 1 87 ? 11.648 -6.993 -5.314 1.00 95.75 87 TYR A O 1
ATOM 675 N N . PRO A 1 88 ? 10.035 -7.260 -3.774 1.00 95.38 88 PRO A N 1
ATOM 676 C CA . PRO A 1 88 ? 10.339 -6.010 -3.082 1.00 95.38 88 PRO A CA 1
ATOM 677 C C . PRO A 1 88 ? 11.697 -6.059 -2.372 1.00 95.38 88 PRO A C 1
ATOM 679 O O . PRO A 1 88 ? 12.036 -7.018 -1.680 1.00 95.38 88 PRO A O 1
ATOM 682 N N . THR A 1 89 ? 12.463 -4.978 -2.486 1.00 94.50 89 THR A N 1
ATOM 683 C CA . THR A 1 89 ? 13.745 -4.802 -1.783 1.00 94.50 89 THR A CA 1
ATOM 684 C C . THR A 1 89 ? 13.546 -4.453 -0.307 1.00 94.50 89 THR A C 1
ATOM 686 O O . THR A 1 89 ? 14.379 -4.795 0.529 1.00 94.50 89 THR A O 1
ATOM 689 N N . SER A 1 90 ? 12.435 -3.794 0.023 1.00 90.88 90 SER A N 1
ATOM 690 C CA . SER A 1 90 ? 12.074 -3.399 1.385 1.00 90.88 90 SER A CA 1
ATOM 691 C C . SER A 1 90 ? 10.569 -3.538 1.589 1.00 90.88 90 SER A C 1
ATOM 693 O O . SER A 1 90 ? 9.785 -3.260 0.676 1.00 90.88 90 SER A O 1
ATOM 695 N N . ILE A 1 91 ? 10.170 -3.996 2.779 1.00 91.19 91 ILE A N 1
ATOM 696 C CA . ILE A 1 91 ? 8.773 -4.249 3.143 1.00 91.19 91 ILE A CA 1
ATOM 697 C C . ILE A 1 91 ? 8.516 -3.688 4.543 1.00 91.19 91 ILE A C 1
ATOM 699 O O . ILE A 1 91 ? 9.175 -4.087 5.505 1.00 91.19 91 ILE A O 1
ATOM 703 N N . TYR A 1 92 ? 7.509 -2.822 4.672 1.00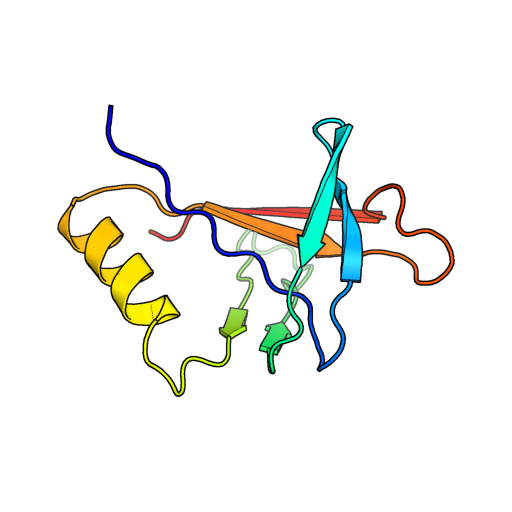 87.81 92 TYR A N 1
ATOM 704 C CA . TYR A 1 92 ? 7.007 -2.350 5.964 1.00 87.81 92 TYR A CA 1
ATOM 705 C C . TYR A 1 92 ? 5.537 -2.725 6.135 1.00 87.81 92 TYR A C 1
ATOM 707 O O . TYR A 1 92 ? 4.705 -2.421 5.279 1.00 87.81 92 TYR A O 1
ATOM 715 N N . HIS A 1 93 ? 5.206 -3.338 7.272 1.00 87.56 93 HIS A N 1
ATOM 716 C CA . HIS A 1 93 ? 3.829 -3.649 7.648 1.00 87.56 93 HIS A CA 1
ATOM 717 C C . HIS A 1 93 ? 3.364 -2.714 8.757 1.00 87.56 93 HIS A C 1
ATOM 719 O O . HIS A 1 93 ? 3.971 -2.647 9.827 1.00 87.56 93 HIS A O 1
ATOM 725 N N . LEU A 1 94 ? 2.262 -2.016 8.508 1.00 84.25 94 LEU A N 1
ATOM 726 C CA . LEU A 1 94 ? 1.692 -1.041 9.425 1.00 84.25 94 LEU A CA 1
ATOM 727 C C . LEU A 1 94 ? 0.246 -1.393 9.742 1.00 84.25 94 LEU A C 1
ATOM 729 O O . LEU A 1 94 ? -0.485 -1.937 8.913 1.00 84.25 94 LEU A O 1
ATOM 733 N N . THR A 1 95 ? -0.170 -1.049 10.955 1.00 84.31 95 THR A N 1
ATOM 734 C CA . THR A 1 95 ? -1.571 -1.106 11.373 1.00 84.31 95 THR A CA 1
ATOM 735 C C . THR A 1 95 ? -2.019 0.307 11.706 1.00 84.31 95 THR A C 1
ATOM 737 O O . THR A 1 95 ? -1.358 0.986 12.491 1.00 84.31 95 THR A O 1
ATOM 740 N N . VAL A 1 96 ? -3.131 0.742 11.117 1.00 77.50 96 VAL A N 1
ATOM 741 C CA . VAL A 1 96 ? -3.768 2.011 11.484 1.00 77.50 96 VAL A CA 1
ATOM 742 C C . VAL A 1 96 ? -4.628 1.753 12.721 1.00 77.50 96 VAL A C 1
ATOM 744 O O . VAL A 1 96 ? -5.462 0.842 12.706 1.00 77.50 96 VAL A O 1
ATOM 747 N N . LEU A 1 97 ? -4.365 2.505 13.794 1.00 67.44 97 LEU A N 1
ATOM 748 C CA . LEU A 1 97 ? -5.086 2.435 15.070 1.00 67.44 97 LEU A CA 1
ATOM 749 C C . LEU A 1 97 ? -6.238 3.442 15.122 1.00 67.44 97 LEU A C 1
ATOM 751 O O . LEU A 1 97 ? -6.060 4.567 14.604 1.00 67.44 97 LEU A O 1
#

Foldseek 3Di:
DDDDDDAAADEAQDWDWAAEPVGDIDIHGYFHKDWDFFDPDPPPDTDIDIGTDCVVVPVVVNVVVCVVVVHKDKDKDFDDDPVHRHYGPDIDIDIDD

Sequence (97 aa):
EGESATLLFSQGFDDWTCGTEDGRELTFPGVAMGDALPKSDGSGYQSLNIEIDNTLGNVQKVVEGYRLAGKRIYITHREYLLSDLSYPTSIYHLTVL

Radius of gyration: 14.55 Å; chains: 1; bounding box: 34×29×34 Å